Protein AF-A0A972DDQ3-F1 (afdb_monomer)

Nearest PDB structures (foldseek):
  2cz8-assembly1_D  TM=8.613E-01  e=5.597E-06  Thermus thermophilus HB8
  2vyx-assembly1_F  TM=8.644E-01  e=8.929E-06  Thermus thermophilus HB8
  2v19-assembly1_D  TM=8.662E-01  e=1.064E-05  Thermus thermophilus HB8
  2ux9-assembly1_C  TM=8.664E-01  e=1.425E-05  Thermus thermophilus HB8
  6ri3-assembly1_A  TM=8.826E-01  e=2.022E-05  Streptomyces davaonensis

Radius of gyration: 27.87 Å; Cα contacts (8 Å, |Δi|>4): 146; chains: 1; bounding box: 81×56×48 Å

Secondary structure (DSSP, 8-state):
-PPEEEEEEEEEEEETT-HHHHHHHHHHHHHHTT-EEEEEEEEEEEEEE-TTS-EEEEEEEEEEEEEE-----PPPPPP----------PPP-

Mean predicted aligned error: 12.71 Å

Foldseek 3Di:
DWDWDKDKDKWKFKDLVDDVNSVVRRVVVCVVVVWAWDDKAWDDWDWDADPVRRIMIMTIMITITIDTPPPPDDPDPDDDDPPPDDDDDDDDD

Sequence (93 aa):
MGGLVYKVIEVTGTSADGVRAAVAHGLERVKDDGLEIRFFVLKDTEVVTSASGDRYVRVVMDVGINLPVVATAAPRPGGPSRSRGASRDRPRS

pLDDT: mean 80.53, std 21.1, range [36.59, 98.12]

Solvent-accessible surface area (backbone atoms only — not comparable to full-atom values): 5810 Å² total; per-residue (Å²): 133,82,58,76,46,80,46,77,45,82,43,68,12,63,22,71,84,28,65,72,50,1,50,49,54,27,55,48,54,46,45,75,73,71,41,50,76,78,49,73,45,82,74,47,77,46,80,46,68,49,98,88,68,51,63,29,23,37,32,36,27,42,35,33,29,53,42,82,58,78,76,74,75,72,80,71,80,76,73,86,78,78,79,76,77,81,90,87,83,85,84,85,131

Structure (mmCIF, N/CA/C/O backbone):
data_AF-A0A972DDQ3-F1
#
_entry.id   AF-A0A972DDQ3-F1
#
loop_
_atom_site.group_PDB
_atom_site.id
_atom_site.type_symbol
_atom_site.label_atom_id
_atom_site.label_alt_id
_atom_site.label_comp_id
_atom_site.label_asym_id
_atom_site.label_entity_id
_atom_site.label_seq_id
_atom_site.pdbx_PDB_ins_code
_atom_site.Cartn_x
_atom_site.Cartn_y
_atom_site.Cartn_z
_atom_site.occupancy
_atom_site.B_iso_or_equiv
_atom_site.auth_seq_id
_atom_site.auth_comp_id
_atom_site.auth_asym_id
_atom_site.auth_atom_id
_atom_site.pdbx_PDB_model_num
ATOM 1 N N . MET A 1 1 ? -18.796 4.932 26.444 1.00 45.56 1 MET A N 1
ATOM 2 C CA . MET A 1 1 ? -17.467 4.415 26.060 1.00 45.56 1 MET A CA 1
ATOM 3 C C . MET A 1 1 ? -17.436 4.336 24.546 1.00 45.56 1 MET A C 1
ATOM 5 O O . MET A 1 1 ? -18.237 3.596 23.992 1.00 45.56 1 MET A O 1
ATOM 9 N N . GLY A 1 2 ? -16.625 5.157 23.877 1.00 53.97 2 GLY A N 1
ATOM 10 C CA . GLY A 1 2 ? -16.407 5.004 22.437 1.00 53.97 2 GLY A CA 1
ATOM 11 C C . GLY A 1 2 ? -15.531 3.775 22.213 1.00 53.97 2 GLY A C 1
ATOM 12 O O . GLY A 1 2 ? -14.447 3.701 22.784 1.00 53.97 2 GLY A O 1
ATOM 13 N N . GLY A 1 3 ? -16.029 2.785 21.476 1.00 63.50 3 GLY A N 1
ATOM 14 C CA . GLY A 1 3 ? -15.216 1.645 21.055 1.00 63.50 3 GLY A CA 1
ATOM 15 C C . GLY A 1 3 ? -14.292 2.039 19.903 1.00 63.50 3 GLY A C 1
ATOM 16 O O . GLY A 1 3 ? -14.583 2.983 19.171 1.00 63.50 3 GLY A O 1
ATOM 17 N N . LEU A 1 4 ? -13.191 1.311 19.731 1.00 68.56 4 LEU A N 1
ATOM 18 C CA . LEU A 1 4 ? -12.442 1.304 18.476 1.00 68.56 4 LEU A CA 1
ATOM 19 C C . LEU A 1 4 ? -12.933 0.117 17.652 1.00 68.56 4 LEU A C 1
ATOM 21 O O . LEU A 1 4 ? -13.044 -0.992 18.179 1.00 68.56 4 LEU A O 1
ATOM 25 N N . VAL A 1 5 ? -13.234 0.349 16.376 1.00 81.38 5 VAL A N 1
ATOM 26 C CA . VAL A 1 5 ? -13.532 -0.731 15.429 1.00 81.38 5 VAL A CA 1
ATOM 27 C C . VAL A 1 5 ? -12.299 -0.957 14.573 1.00 81.38 5 VAL A C 1
ATOM 29 O O . VAL A 1 5 ? -11.723 -0.013 14.031 1.00 81.38 5 VAL A O 1
ATOM 32 N N . TYR A 1 6 ? -11.901 -2.218 14.458 1.00 87.8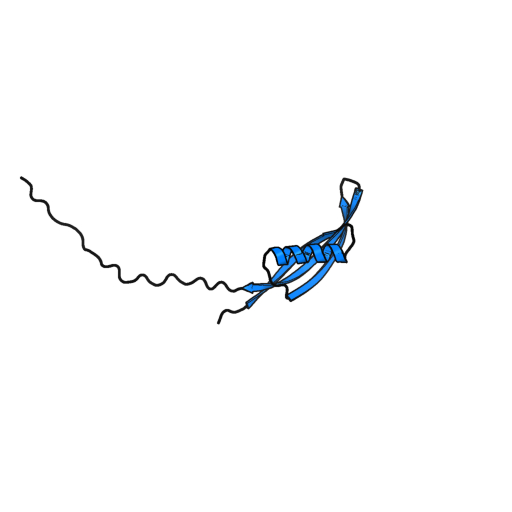8 6 TYR A N 1
ATOM 33 C CA . TYR A 1 6 ? -10.817 -2.632 13.582 1.00 87.88 6 TYR A CA 1
ATOM 34 C C . TYR A 1 6 ? -11.344 -2.856 12.171 1.00 87.88 6 TYR A C 1
ATOM 36 O O . TYR A 1 6 ? -12.371 -3.510 11.982 1.00 87.88 6 TYR A O 1
ATOM 44 N N . LYS A 1 7 ? -10.614 -2.346 11.180 1.00 91.62 7 LYS A N 1
ATOM 45 C CA . LYS A 1 7 ? -10.865 -2.634 9.768 1.00 91.62 7 LYS A CA 1
ATOM 46 C C . LYS A 1 7 ? -9.553 -2.981 9.080 1.00 91.62 7 LYS A C 1
ATOM 48 O O . LYS A 1 7 ? -8.527 -2.369 9.359 1.00 91.62 7 LYS A O 1
ATOM 53 N N . VAL A 1 8 ? -9.601 -3.951 8.175 1.00 95.31 8 VAL A N 1
ATOM 54 C CA . VAL A 1 8 ? -8.505 -4.230 7.245 1.00 95.31 8 VAL A CA 1
ATOM 55 C C . VAL A 1 8 ? -8.860 -3.598 5.906 1.00 95.31 8 VAL A C 1
ATOM 57 O O . VAL A 1 8 ? -9.980 -3.770 5.418 1.00 95.31 8 VAL A O 1
ATOM 60 N N . ILE A 1 9 ? -7.930 -2.831 5.346 1.00 95.38 9 ILE A N 1
ATOM 61 C CA . ILE A 1 9 ? -8.035 -2.252 4.006 1.00 95.38 9 ILE A CA 1
ATOM 62 C C . ILE A 1 9 ? -6.875 -2.744 3.147 1.00 95.38 9 ILE A C 1
ATOM 64 O O . ILE A 1 9 ? -5.772 -2.934 3.650 1.00 95.38 9 ILE A O 1
ATOM 68 N N . GLU A 1 10 ? -7.117 -2.933 1.856 1.00 96.94 10 GLU A N 1
ATOM 69 C CA . GLU A 1 10 ? -6.055 -3.251 0.906 1.00 96.94 10 GLU A CA 1
ATOM 70 C C . GLU A 1 10 ? -5.455 -1.955 0.357 1.00 96.94 10 GLU A C 1
ATOM 72 O O . GLU A 1 10 ? -6.174 -1.033 -0.035 1.00 96.94 10 GLU A O 1
ATOM 77 N N . VAL A 1 11 ? -4.129 -1.879 0.344 1.00 97.00 11 VAL A N 1
ATOM 78 C CA . VAL A 1 11 ? -3.369 -0.696 -0.052 1.00 97.00 11 VAL A CA 1
ATOM 79 C C . VAL A 1 11 ? -2.326 -1.100 -1.079 1.00 97.00 11 VAL A C 1
ATOM 81 O O . VAL A 1 11 ? -1.599 -2.077 -0.908 1.00 97.00 11 VAL A O 1
ATOM 84 N N . THR A 1 12 ? -2.233 -0.316 -2.151 1.00 97.38 12 THR A N 1
ATOM 85 C CA . THR A 1 12 ? -1.187 -0.470 -3.165 1.00 97.38 12 THR A CA 1
ATOM 86 C C . THR A 1 12 ? -0.151 0.643 -3.034 1.00 97.38 12 THR A C 1
ATOM 88 O O . THR A 1 12 ? -0.486 1.832 -2.978 1.00 97.38 12 THR A O 1
ATOM 91 N N . GLY A 1 13 ? 1.118 0.249 -3.015 1.00 96.88 13 GLY A N 1
ATOM 92 C CA . GLY A 1 13 ? 2.270 1.142 -3.049 1.00 96.88 13 GLY A CA 1
ATOM 93 C C . GLY A 1 13 ? 3.112 0.907 -4.298 1.00 96.88 13 GLY A C 1
ATOM 94 O O . GLY A 1 13 ? 3.208 -0.221 -4.776 1.00 96.88 13 GLY A O 1
ATOM 95 N N . THR A 1 14 ? 3.720 1.960 -4.841 1.00 96.56 14 THR A N 1
ATOM 96 C CA . THR A 1 14 ? 4.584 1.870 -6.028 1.00 96.56 14 THR A CA 1
ATOM 97 C C . THR A 1 14 ? 5.820 2.742 -5.860 1.00 96.56 14 THR A C 1
ATOM 99 O O . THR A 1 14 ? 5.701 3.893 -5.432 1.00 96.56 14 THR A O 1
ATOM 102 N N . SER A 1 15 ? 6.998 2.222 -6.204 1.00 97.06 15 SER A N 1
ATOM 103 C CA . SER A 1 15 ? 8.241 3.003 -6.226 1.00 97.06 15 SER A CA 1
ATOM 104 C C . SER A 1 15 ? 9.273 2.428 -7.197 1.00 97.06 15 SER A C 1
ATOM 106 O O . SER A 1 15 ? 9.357 1.214 -7.371 1.00 97.06 15 SER A O 1
ATOM 108 N N . ALA A 1 16 ? 10.079 3.302 -7.805 1.00 95.88 16 ALA A N 1
ATOM 109 C CA . ALA A 1 16 ? 11.256 2.914 -8.586 1.00 95.88 16 ALA A CA 1
ATOM 110 C C . ALA A 1 16 ? 12.418 2.451 -7.685 1.00 95.88 16 ALA A C 1
ATOM 112 O O . ALA A 1 16 ? 13.250 1.655 -8.110 1.00 95.88 16 ALA A O 1
ATOM 113 N N . ASP A 1 17 ? 12.428 2.870 -6.415 1.00 95.94 17 ASP A N 1
ATOM 114 C CA . ASP A 1 17 ? 13.508 2.590 -5.457 1.00 95.94 17 ASP A CA 1
ATOM 115 C C . ASP A 1 17 ? 13.378 1.209 -4.785 1.00 95.94 17 ASP A C 1
ATOM 117 O O . ASP A 1 17 ? 14.134 0.853 -3.879 1.00 95.94 17 ASP A O 1
ATOM 121 N N . GLY A 1 18 ? 12.391 0.414 -5.210 1.00 96.00 18 GLY A N 1
ATOM 122 C CA . GLY A 1 18 ? 12.178 -0.956 -4.760 1.00 96.00 18 GLY A CA 1
ATOM 123 C C . GLY A 1 18 ? 11.081 -1.130 -3.706 1.00 96.00 18 GLY A C 1
ATOM 124 O O . GLY A 1 18 ? 10.326 -0.214 -3.372 1.00 96.00 18 GLY A O 1
ATOM 125 N N . VAL A 1 19 ? 10.997 -2.354 -3.170 1.00 96.50 19 VAL A N 1
ATOM 126 C CA . VAL A 1 19 ? 9.913 -2.816 -2.280 1.00 96.50 19 VAL A CA 1
ATOM 127 C C . VAL A 1 19 ? 9.750 -1.912 -1.062 1.00 96.50 19 VAL A C 1
ATOM 129 O O . VAL A 1 19 ? 8.644 -1.478 -0.765 1.00 96.50 19 VAL A O 1
ATOM 132 N N . ARG A 1 20 ? 10.842 -1.589 -0.357 1.00 97.25 20 ARG A N 1
ATOM 133 C CA . ARG A 1 20 ? 10.777 -0.814 0.894 1.00 97.25 20 ARG A CA 1
ATOM 134 C C . ARG A 1 20 ? 10.180 0.578 0.681 1.00 97.25 20 ARG A C 1
ATOM 136 O O . ARG A 1 20 ? 9.347 1.003 1.477 1.00 97.25 20 ARG A O 1
ATOM 143 N N . ALA A 1 21 ? 10.590 1.263 -0.384 1.00 97.75 21 ALA A N 1
ATOM 144 C CA . ALA A 1 21 ? 10.061 2.577 -0.727 1.00 97.75 21 ALA A CA 1
ATOM 145 C C . ALA A 1 21 ? 8.599 2.485 -1.185 1.00 97.75 21 ALA A C 1
ATOM 147 O O . ALA A 1 21 ? 7.768 3.275 -0.752 1.00 97.75 21 ALA A O 1
ATOM 148 N N . ALA A 1 22 ? 8.255 1.465 -1.977 1.00 97.50 22 ALA A N 1
ATOM 149 C CA . ALA A 1 22 ? 6.876 1.223 -2.390 1.00 97.50 22 ALA A CA 1
ATOM 150 C C . ALA A 1 22 ? 5.955 0.983 -1.179 1.00 97.50 22 ALA A C 1
ATOM 152 O O . ALA A 1 22 ? 4.859 1.538 -1.121 1.00 97.50 22 ALA A O 1
ATOM 153 N N . VAL A 1 23 ? 6.415 0.223 -0.177 1.00 97.81 23 VAL A N 1
ATOM 154 C CA . VAL A 1 23 ? 5.685 0.024 1.084 1.00 97.81 23 VAL A CA 1
ATOM 155 C C . VAL A 1 23 ? 5.501 1.339 1.834 1.00 97.81 23 VAL A C 1
ATOM 157 O O . VAL A 1 23 ? 4.384 1.644 2.246 1.00 97.81 23 VAL A O 1
ATOM 160 N N . ALA A 1 24 ? 6.567 2.132 1.977 1.00 97.69 24 ALA A N 1
ATOM 161 C CA . ALA A 1 24 ? 6.507 3.429 2.647 1.00 97.69 24 ALA A CA 1
ATOM 162 C C . ALA A 1 24 ? 5.468 4.353 1.993 1.00 97.69 24 ALA A C 1
ATOM 164 O O . ALA A 1 24 ? 4.574 4.827 2.688 1.00 97.69 24 ALA A O 1
ATOM 165 N N . HIS A 1 25 ? 5.497 4.489 0.662 1.00 97.00 25 HIS A N 1
ATOM 166 C CA . HIS A 1 25 ? 4.523 5.295 -0.084 1.00 97.00 25 HIS A CA 1
ATOM 167 C C . HIS A 1 25 ? 3.076 4.819 0.122 1.00 97.00 25 HIS A C 1
ATOM 169 O O . HIS A 1 25 ? 2.150 5.625 0.191 1.00 97.00 25 HIS A O 1
ATOM 175 N N . GLY A 1 26 ? 2.857 3.501 0.205 1.00 96.06 26 GLY A N 1
ATOM 176 C CA . GLY A 1 26 ? 1.537 2.939 0.495 1.00 96.06 26 GLY A CA 1
ATOM 177 C C . GLY A 1 26 ? 1.043 3.315 1.895 1.00 96.06 26 GLY A C 1
ATOM 178 O O . GLY A 1 26 ? -0.083 3.784 2.044 1.00 96.06 26 GLY A O 1
ATOM 179 N N . LEU A 1 27 ? 1.890 3.143 2.913 1.00 96.50 27 LEU A N 1
ATOM 180 C CA . LEU A 1 27 ? 1.547 3.434 4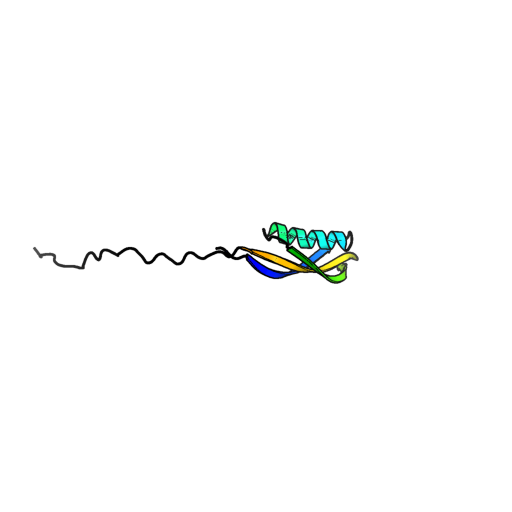.309 1.00 96.50 27 LEU A CA 1
ATOM 181 C C . LEU A 1 27 ? 1.415 4.936 4.595 1.00 96.50 27 LEU A C 1
ATOM 183 O O . LEU A 1 27 ? 0.596 5.315 5.426 1.00 96.50 27 LEU A O 1
ATOM 187 N N . GLU A 1 28 ? 2.201 5.788 3.935 1.00 96.12 28 GLU A N 1
ATOM 188 C CA . GLU A 1 28 ? 2.094 7.250 4.049 1.00 96.12 28 GLU A CA 1
ATOM 189 C C . GLU A 1 28 ? 0.714 7.735 3.620 1.00 96.12 28 GLU A C 1
ATOM 191 O O . GLU A 1 28 ? 0.066 8.444 4.381 1.00 96.12 28 GLU A O 1
ATOM 196 N N . ARG A 1 29 ? 0.190 7.226 2.499 1.00 92.50 29 ARG A N 1
ATOM 197 C CA . ARG A 1 29 ? -1.160 7.571 2.036 1.00 92.50 29 ARG A CA 1
ATOM 198 C C . ARG A 1 29 ? -2.242 7.260 3.074 1.00 92.50 29 ARG A C 1
ATOM 200 O O . ARG A 1 29 ? -3.145 8.057 3.282 1.00 92.50 29 ARG A O 1
ATOM 207 N N . VAL A 1 30 ? -2.131 6.122 3.762 1.00 93.06 30 VAL A N 1
ATOM 208 C CA . VAL A 1 30 ? -3.078 5.749 4.830 1.00 93.06 30 VAL A CA 1
ATOM 209 C C . VAL A 1 30 ? -2.985 6.710 6.020 1.00 93.06 30 VAL A C 1
ATOM 211 O O . VAL A 1 30 ? -4.002 7.030 6.633 1.00 93.06 30 VAL A O 1
ATOM 214 N N . LYS A 1 31 ? -1.780 7.183 6.355 1.00 92.00 31 LYS A N 1
ATOM 215 C CA . LYS A 1 31 ? -1.589 8.178 7.421 1.00 92.00 31 LYS A CA 1
ATOM 216 C C . LYS A 1 31 ? -2.140 9.546 7.024 1.00 92.00 31 LYS A C 1
ATOM 218 O O . LYS A 1 31 ? -2.731 10.205 7.875 1.00 92.00 31 LYS A O 1
ATOM 223 N N . ASP A 1 32 ? -1.977 9.945 5.765 1.00 91.56 32 ASP A N 1
ATOM 224 C CA . ASP A 1 32 ? -2.495 11.213 5.233 1.00 91.56 32 ASP A CA 1
ATOM 225 C C . ASP A 1 32 ? -4.030 11.263 5.264 1.00 91.56 32 ASP A C 1
ATOM 227 O O . ASP A 1 32 ? -4.611 12.316 5.525 1.00 91.56 32 ASP A O 1
ATOM 231 N N . ASP A 1 33 ? -4.690 10.107 5.130 1.00 87.88 33 ASP A N 1
ATOM 232 C CA . ASP A 1 33 ? -6.138 9.949 5.337 1.00 87.88 33 ASP A CA 1
ATOM 233 C C . ASP A 1 33 ? -6.561 10.070 6.822 1.00 87.88 33 ASP A C 1
ATOM 235 O O . ASP A 1 33 ? -7.739 9.935 7.165 1.00 87.88 33 ASP A O 1
ATOM 239 N N . GLY A 1 34 ? -5.612 10.313 7.733 1.00 85.81 34 GLY A N 1
ATOM 240 C CA . GLY A 1 34 ? -5.846 10.450 9.170 1.00 85.81 34 GLY A CA 1
ATOM 241 C C . GLY A 1 34 ? -6.119 9.123 9.883 1.00 85.81 34 GLY A C 1
ATOM 242 O O . GLY A 1 34 ? -6.667 9.120 10.987 1.00 85.81 34 GLY A O 1
ATOM 243 N N . LEU A 1 35 ? -5.771 7.991 9.263 1.00 88.88 35 LEU A N 1
ATOM 244 C CA . LEU A 1 35 ? -6.033 6.660 9.801 1.00 88.88 35 LEU A CA 1
ATOM 245 C C . LEU A 1 35 ? -4.850 6.160 10.637 1.00 88.88 35 LEU A C 1
ATOM 247 O O . LEU A 1 35 ? -3.691 6.199 10.224 1.00 88.88 35 LEU A O 1
ATOM 251 N N . GLU A 1 36 ? -5.148 5.632 11.823 1.00 90.50 36 GLU A N 1
ATOM 252 C CA . GLU A 1 36 ? -4.135 5.053 12.704 1.00 90.50 36 GLU A CA 1
ATOM 253 C C . GLU A 1 36 ? -3.837 3.604 12.292 1.00 90.50 36 GLU A C 1
ATOM 255 O O . GLU A 1 36 ? -4.686 2.717 12.421 1.00 90.50 36 GLU A O 1
ATOM 260 N N . ILE A 1 37 ? -2.614 3.363 11.815 1.00 93.56 37 ILE A N 1
ATOM 261 C CA . ILE A 1 37 ? -2.139 2.044 11.380 1.00 93.56 37 ILE A CA 1
ATOM 262 C C . ILE A 1 37 ? -1.681 1.220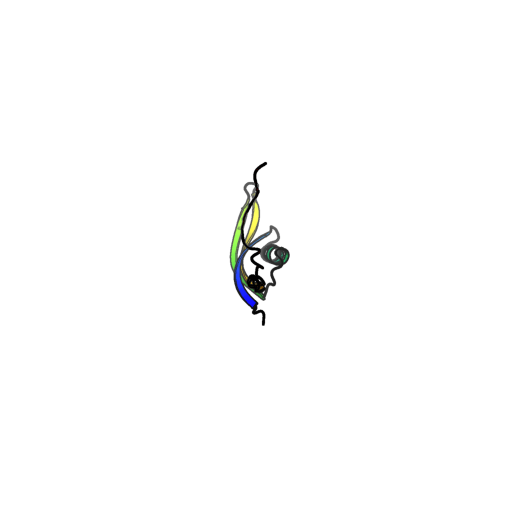 12.586 1.00 93.56 37 ILE A C 1
ATOM 264 O O . ILE A 1 37 ? -0.826 1.650 13.357 1.00 93.56 37 ILE A O 1
ATOM 268 N N . ARG A 1 38 ? -2.195 -0.007 12.705 1.00 93.94 38 ARG A N 1
ATOM 269 C CA . ARG A 1 38 ? -1.811 -0.989 13.736 1.00 93.94 38 ARG A CA 1
ATOM 270 C C . ARG A 1 38 ? -0.763 -1.975 13.243 1.00 93.94 38 ARG A C 1
ATOM 272 O O . ARG A 1 38 ? 0.190 -2.285 13.948 1.00 93.94 38 ARG A O 1
ATOM 279 N N . PHE A 1 39 ? -0.992 -2.513 12.055 1.00 93.88 39 PHE A N 1
ATOM 280 C CA . PHE A 1 39 ? -0.145 -3.512 11.422 1.00 93.88 39 PHE A CA 1
ATOM 281 C C . PHE A 1 39 ? -0.339 -3.446 9.912 1.00 93.88 39 PHE A C 1
ATOM 283 O O . PHE A 1 39 ? -1.331 -2.903 9.422 1.00 93.88 39 PHE A O 1
ATOM 290 N N . PHE A 1 40 ? 0.589 -4.048 9.182 1.00 96.75 40 PHE A N 1
ATOM 291 C CA . PHE A 1 40 ? 0.416 -4.325 7.768 1.00 96.75 40 PHE A CA 1
ATOM 292 C C . PHE A 1 40 ? 0.977 -5.706 7.439 1.00 96.75 40 PHE A C 1
ATOM 294 O O . PHE A 1 40 ? 1.876 -6.198 8.124 1.00 96.75 40 PHE A O 1
ATOM 301 N N . VAL A 1 41 ? 0.443 -6.324 6.393 1.00 97.12 41 VAL A N 1
ATOM 302 C CA . VAL A 1 41 ? 0.903 -7.609 5.865 1.00 97.12 41 VAL A CA 1
ATOM 303 C C . VAL A 1 41 ? 1.088 -7.463 4.365 1.00 97.12 41 VAL A C 1
ATOM 305 O O . VAL A 1 41 ? 0.164 -7.063 3.660 1.00 97.12 41 VAL A O 1
ATOM 308 N N . LEU A 1 42 ? 2.286 -7.777 3.872 1.00 97.38 42 LEU A N 1
ATOM 309 C CA . LEU A 1 42 ? 2.544 -7.822 2.435 1.00 97.38 42 LEU A CA 1
ATOM 310 C C . LEU A 1 42 ? 1.848 -9.042 1.836 1.00 97.38 42 LEU A C 1
ATOM 312 O O . LEU A 1 42 ? 2.051 -10.159 2.307 1.00 97.38 42 LEU A O 1
ATOM 316 N N . LYS A 1 43 ? 1.035 -8.810 0.806 1.00 97.00 43 LYS A N 1
ATOM 317 C CA . LYS A 1 43 ? 0.338 -9.856 0.051 1.00 97.00 43 LYS A CA 1
ATOM 318 C C . LYS A 1 43 ? 1.092 -10.223 -1.210 1.00 97.00 43 LYS A C 1
ATOM 320 O O . LYS A 1 43 ? 1.286 -11.399 -1.485 1.00 97.00 43 LYS A O 1
ATOM 325 N N . ASP A 1 44 ? 1.479 -9.203 -1.967 1.00 97.31 44 ASP A N 1
ATOM 326 C CA . ASP A 1 44 ? 2.052 -9.387 -3.290 1.00 97.31 44 ASP A CA 1
ATOM 327 C C . ASP A 1 44 ? 3.088 -8.309 -3.609 1.00 97.31 44 ASP A C 1
ATOM 329 O O . ASP A 1 44 ? 3.090 -7.211 -3.038 1.00 97.31 44 ASP A O 1
ATO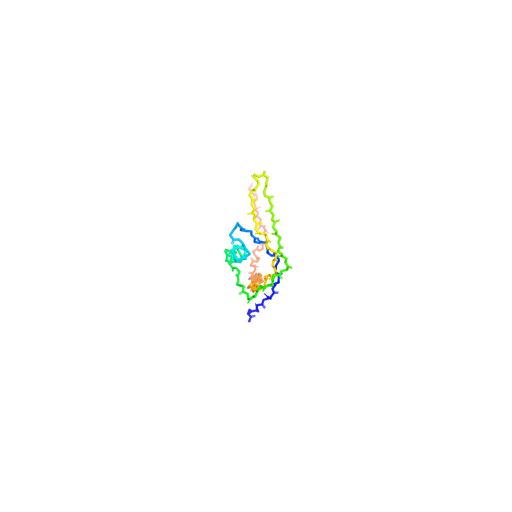M 333 N N . THR A 1 45 ? 4.009 -8.646 -4.502 1.00 97.31 45 THR A N 1
ATOM 334 C CA . THR A 1 45 ? 5.071 -7.774 -4.991 1.00 97.31 45 THR A CA 1
ATOM 335 C C . THR A 1 45 ? 5.358 -8.098 -6.450 1.00 97.31 45 THR A C 1
ATOM 337 O O . THR A 1 45 ? 5.782 -9.201 -6.784 1.00 97.31 45 THR A O 1
ATOM 340 N N . GLU A 1 46 ? 5.201 -7.099 -7.311 1.00 96.94 46 GLU A N 1
ATOM 341 C CA . GLU A 1 46 ? 5.353 -7.221 -8.757 1.00 96.94 46 GLU A CA 1
ATOM 342 C C . GLU A 1 46 ? 6.266 -6.111 -9.294 1.00 96.94 46 GLU A C 1
ATOM 344 O O . GLU A 1 46 ? 6.245 -4.980 -8.807 1.00 96.94 46 GLU A O 1
ATOM 349 N N . VAL A 1 47 ? 7.062 -6.407 -10.325 1.00 96.69 47 VAL A N 1
ATOM 350 C CA . VAL A 1 47 ? 7.773 -5.376 -11.095 1.00 96.69 47 VAL A CA 1
ATOM 351 C C . VAL A 1 47 ? 6.920 -4.982 -12.295 1.00 96.69 47 VAL A C 1
ATOM 353 O O . VAL A 1 47 ? 6.702 -5.786 -13.196 1.00 96.69 47 VAL A O 1
ATOM 356 N N . VAL A 1 48 ? 6.494 -3.725 -12.334 1.00 95.31 48 VAL A N 1
ATOM 357 C CA . VAL A 1 48 ? 5.671 -3.148 -13.399 1.00 95.31 48 VAL A CA 1
ATOM 358 C C . VAL A 1 48 ? 6.543 -2.268 -14.286 1.00 95.31 48 VAL A C 1
ATOM 360 O O . VAL A 1 48 ? 7.380 -1.512 -13.793 1.00 95.31 48 VAL A O 1
ATOM 363 N N . THR A 1 49 ? 6.350 -2.357 -15.600 1.00 95.44 49 THR A N 1
ATOM 364 C CA . THR A 1 49 ? 7.041 -1.497 -16.573 1.00 95.44 49 THR A CA 1
ATOM 365 C C . THR A 1 49 ? 6.044 -0.506 -17.159 1.00 95.44 49 THR A C 1
ATOM 367 O O . THR A 1 49 ? 4.959 -0.904 -17.583 1.00 95.44 49 THR A O 1
ATOM 370 N N . SER A 1 50 ? 6.378 0.782 -17.151 1.00 91.00 50 SER A N 1
ATOM 371 C CA . SER A 1 50 ? 5.552 1.822 -17.764 1.00 91.00 50 SER A CA 1
ATOM 372 C C . SER A 1 50 ? 5.646 1.780 -19.293 1.00 91.00 50 SER A C 1
ATOM 374 O O . SER A 1 50 ? 6.539 1.161 -19.872 1.00 91.00 50 SER A O 1
ATOM 376 N N . ALA A 1 51 ? 4.757 2.513 -19.966 1.00 90.88 51 ALA A N 1
ATOM 377 C CA . ALA A 1 51 ? 4.818 2.687 -21.417 1.00 90.88 51 ALA A CA 1
ATOM 378 C C . ALA A 1 51 ? 6.104 3.399 -21.892 1.00 90.88 51 ALA A C 1
ATOM 380 O O . ALA A 1 51 ? 6.518 3.203 -23.031 1.00 90.88 51 ALA A O 1
ATOM 381 N N . SER A 1 52 ? 6.744 4.199 -21.028 1.00 92.56 52 SER A N 1
ATOM 382 C CA . SER A 1 52 ? 8.041 4.843 -21.286 1.00 92.56 52 SER A CA 1
ATOM 383 C C . SER A 1 52 ? 9.240 3.904 -21.099 1.00 92.56 52 SER A C 1
ATOM 385 O O . SER A 1 52 ? 10.356 4.283 -21.441 1.00 92.56 52 SER A O 1
ATOM 387 N N . GLY A 1 53 ? 9.028 2.682 -20.594 1.00 92.75 53 GLY A N 1
ATOM 388 C CA . GLY A 1 53 ? 10.086 1.705 -20.314 1.00 92.75 53 GLY A CA 1
ATOM 389 C C . GLY A 1 53 ? 10.671 1.788 -18.899 1.00 92.75 53 GLY A C 1
ATOM 390 O O . GLY A 1 53 ? 11.549 0.995 -18.558 1.00 92.75 53 GLY A O 1
ATOM 391 N N . ASP A 1 54 ? 10.173 2.698 -18.061 1.00 94.50 54 ASP A N 1
ATOM 392 C CA . ASP A 1 54 ? 10.598 2.819 -16.667 1.00 94.50 54 ASP A CA 1
ATOM 393 C C . ASP A 1 54 ? 10.075 1.641 -15.841 1.00 94.50 54 ASP A C 1
ATOM 395 O O . ASP A 1 54 ? 8.950 1.170 -16.032 1.00 94.50 54 ASP A O 1
ATOM 399 N N . ARG A 1 55 ? 10.890 1.151 -14.904 1.00 95.38 55 ARG A N 1
ATOM 400 C CA . ARG A 1 55 ? 10.553 -0.007 -14.068 1.00 95.38 55 ARG A CA 1
ATOM 401 C C . ARG A 1 55 ? 10.257 0.438 -12.646 1.00 95.38 55 ARG A C 1
ATOM 403 O O . ARG A 1 55 ? 11.048 1.147 -12.031 1.00 95.38 55 ARG A O 1
ATOM 410 N N . TYR A 1 56 ? 9.146 -0.048 -12.113 1.00 96.38 56 TYR A N 1
ATOM 411 C CA . TYR A 1 56 ? 8.687 0.231 -10.761 1.00 96.38 56 TYR A CA 1
ATOM 412 C C . TYR A 1 56 ? 8.378 -1.074 -10.049 1.00 96.38 56 TYR A C 1
ATOM 414 O O . TYR A 1 56 ? 7.936 -2.044 -10.658 1.00 96.38 56 TYR A O 1
ATOM 422 N N . VAL A 1 57 ? 8.555 -1.089 -8.738 1.00 97.38 57 VAL A N 1
ATOM 423 C CA . VAL A 1 57 ? 8.018 -2.141 -7.886 1.00 97.38 57 VAL A CA 1
ATOM 424 C C . VAL A 1 57 ? 6.647 -1.704 -7.399 1.00 97.38 57 VAL A C 1
ATOM 426 O O . VAL A 1 57 ? 6.509 -0.637 -6.801 1.00 97.38 57 VAL A O 1
ATOM 429 N N . ARG A 1 58 ? 5.644 -2.542 -7.643 1.00 97.44 58 ARG A N 1
ATOM 430 C CA . ARG A 1 58 ? 4.304 -2.459 -7.075 1.00 97.44 58 ARG A CA 1
ATOM 431 C C . ARG A 1 58 ? 4.199 -3.450 -5.925 1.00 97.44 58 ARG A C 1
ATOM 433 O O . ARG A 1 58 ? 4.553 -4.613 -6.072 1.00 97.44 58 ARG A O 1
ATOM 440 N N . VAL A 1 59 ? 3.683 -2.997 -4.792 1.00 98.00 59 VAL A N 1
ATOM 441 C CA . VAL A 1 59 ? 3.376 -3.836 -3.631 1.00 98.00 59 VAL A CA 1
ATOM 442 C C . VAL A 1 59 ? 1.894 -3.740 -3.317 1.00 98.00 59 VAL A C 1
ATOM 444 O O . VAL A 1 59 ? 1.312 -2.654 -3.383 1.00 98.00 59 VAL A O 1
ATOM 447 N N . VAL A 1 60 ? 1.293 -4.866 -2.951 1.00 97.62 60 VAL A N 1
ATOM 448 C CA . VAL A 1 60 ? -0.067 -4.932 -2.410 1.00 97.62 60 VAL A CA 1
ATOM 449 C C . VAL A 1 60 ? 0.038 -5.393 -0.966 1.00 97.62 60 VAL A C 1
ATOM 451 O O . VAL A 1 60 ? 0.723 -6.375 -0.668 1.00 97.62 60 VAL A O 1
ATOM 454 N N . MET A 1 61 ? -0.607 -4.672 -0.055 1.00 98.00 61 MET A N 1
ATOM 455 C CA . MET A 1 61 ? -0.561 -4.968 1.371 1.00 98.00 61 MET A CA 1
ATOM 456 C C . MET A 1 61 ? -1.930 -4.789 2.017 1.00 98.00 61 MET A C 1
ATOM 458 O O . MET A 1 61 ? -2.666 -3.863 1.683 1.00 98.00 61 MET A O 1
ATOM 462 N N . ASP A 1 62 ? -2.242 -5.647 2.978 1.00 98.12 62 ASP A N 1
ATOM 463 C CA . ASP A 1 62 ? -3.362 -5.434 3.887 1.00 98.12 62 ASP A CA 1
ATOM 464 C C . ASP A 1 62 ? -2.894 -4.569 5.053 1.00 98.12 62 ASP A C 1
ATOM 466 O O . ASP A 1 62 ? -1.895 -4.884 5.699 1.00 98.12 62 ASP A O 1
ATOM 470 N N . VAL A 1 63 ? -3.618 -3.492 5.344 1.00 96.88 63 VAL A N 1
ATOM 471 C CA . VAL A 1 63 ? -3.326 -2.567 6.441 1.00 96.88 63 VAL A CA 1
ATOM 472 C C . VAL A 1 63 ? -4.464 -2.618 7.447 1.00 96.88 63 VAL A C 1
ATOM 474 O O . VAL A 1 63 ? -5.618 -2.320 7.131 1.00 96.88 63 VAL A O 1
ATOM 477 N N . GLY A 1 64 ? -4.134 -3.008 8.676 1.00 95.38 64 GLY A N 1
ATOM 478 C CA . GLY A 1 64 ? -5.048 -2.947 9.806 1.00 95.38 64 GLY A CA 1
ATOM 479 C C . GLY A 1 64 ? -5.090 -1.533 10.370 1.00 95.38 64 GLY A C 1
ATOM 480 O O . GLY A 1 64 ? -4.066 -1.030 10.837 1.00 95.38 64 GLY A O 1
ATOM 481 N N . ILE A 1 65 ? -6.268 -0.912 10.359 1.00 94.12 65 ILE A N 1
ATOM 482 C CA . ILE A 1 65 ? -6.503 0.446 10.862 1.00 94.12 65 ILE A CA 1
ATOM 483 C C . ILE A 1 65 ? -7.497 0.452 12.027 1.00 94.12 65 ILE A C 1
ATOM 485 O O . ILE A 1 65 ? -8.403 -0.387 12.097 1.00 94.12 65 ILE A O 1
ATOM 489 N N . ASN A 1 66 ? -7.361 1.438 12.916 1.00 88.69 66 ASN A N 1
ATOM 490 C CA . ASN A 1 66 ? -8.417 1.788 13.864 1.00 88.69 66 ASN A CA 1
ATOM 491 C C . ASN A 1 66 ? -9.344 2.824 13.234 1.00 88.69 66 ASN A C 1
ATOM 493 O O . ASN A 1 66 ? -8.889 3.869 12.771 1.00 88.69 66 ASN A O 1
ATOM 497 N N . LEU A 1 67 ? -10.649 2.570 13.282 1.00 80.81 67 LEU A N 1
ATOM 498 C CA . LEU A 1 67 ? -11.651 3.580 12.973 1.00 80.81 67 LEU A CA 1
ATOM 499 C C . LEU A 1 67 ? -12.220 4.153 14.275 1.00 80.81 67 LEU A C 1
ATOM 501 O O . LEU A 1 67 ? -12.656 3.380 15.141 1.00 80.81 67 LEU A O 1
ATOM 505 N N . PRO A 1 68 ? -12.257 5.489 14.428 1.00 68.62 68 PRO A N 1
ATOM 506 C CA . PRO A 1 68 ? -13.002 6.094 15.515 1.00 68.62 68 PRO A CA 1
ATOM 507 C C . PRO A 1 68 ? -14.491 5.812 15.300 1.00 68.62 68 PRO A C 1
ATOM 509 O O . PRO A 1 68 ? -15.047 6.091 14.236 1.00 68.62 68 PRO A O 1
ATOM 512 N N . VAL A 1 69 ? -15.164 5.263 16.313 1.00 67.00 69 VAL A N 1
ATOM 513 C CA . VAL A 1 69 ? -16.626 5.175 16.290 1.00 67.00 69 VAL A CA 1
ATOM 514 C C . VAL A 1 69 ? -17.171 6.587 16.453 1.00 67.00 69 VAL A C 1
ATOM 516 O O . VAL A 1 69 ? -17.202 7.135 17.556 1.00 67.00 69 VAL A O 1
ATOM 519 N N . VAL A 1 70 ? -17.611 7.184 15.346 1.00 62.34 70 VAL A N 1
ATOM 520 C CA . VAL A 1 70 ? -18.410 8.406 15.395 1.00 62.34 70 VAL A CA 1
ATOM 521 C C . VAL A 1 70 ? -19.774 8.010 15.946 1.00 62.34 70 VAL A C 1
ATOM 523 O O . VAL A 1 70 ? -20.615 7.464 15.235 1.00 62.34 70 VAL A O 1
ATOM 526 N N . ALA A 1 71 ? -19.991 8.248 17.239 1.00 53.06 71 ALA A N 1
ATOM 527 C CA . ALA A 1 71 ? -21.326 8.188 17.805 1.00 53.06 71 ALA A CA 1
ATOM 528 C C . ALA A 1 71 ? -22.148 9.298 17.141 1.00 53.06 71 ALA A C 1
ATOM 530 O O . ALA A 1 71 ? -22.025 10.470 17.496 1.00 53.06 71 ALA A O 1
ATOM 531 N N . THR A 1 72 ? -22.968 8.948 16.151 1.00 53.97 72 THR A N 1
ATOM 532 C CA . THR A 1 72 ? -24.014 9.844 15.665 1.00 53.97 72 THR A CA 1
ATOM 533 C C . THR A 1 72 ? -24.908 10.154 16.854 1.00 53.97 72 THR A C 1
ATOM 535 O O . THR A 1 72 ? -25.635 9.281 17.331 1.00 53.97 72 THR A O 1
ATOM 538 N N . ALA A 1 73 ? -24.812 11.375 17.381 1.00 48.75 73 ALA A N 1
ATOM 539 C CA . ALA A 1 73 ? -25.752 11.856 18.375 1.00 48.75 73 ALA A CA 1
ATOM 540 C C . ALA A 1 73 ? -27.152 11.704 17.773 1.00 48.75 73 ALA A C 1
ATOM 542 O O . ALA A 1 73 ? -27.468 12.343 16.769 1.00 48.75 73 ALA A O 1
ATOM 543 N N . ALA A 1 74 ? -27.967 10.816 18.348 1.00 52.53 74 ALA A N 1
ATOM 544 C CA . ALA A 1 74 ? -29.375 10.741 17.999 1.00 52.53 74 ALA A CA 1
ATOM 545 C C . ALA A 1 74 ? -29.959 12.160 18.126 1.00 52.53 74 ALA A C 1
ATOM 547 O O . ALA A 1 74 ? -29.633 12.844 19.108 1.00 52.53 74 ALA A O 1
ATOM 548 N N . PRO A 1 75 ? -30.772 12.638 17.164 1.00 51.25 75 PRO A N 1
ATOM 549 C CA . PRO A 1 75 ? -31.434 13.920 17.320 1.00 51.25 75 PRO A CA 1
ATOM 550 C C . PRO A 1 75 ? -32.168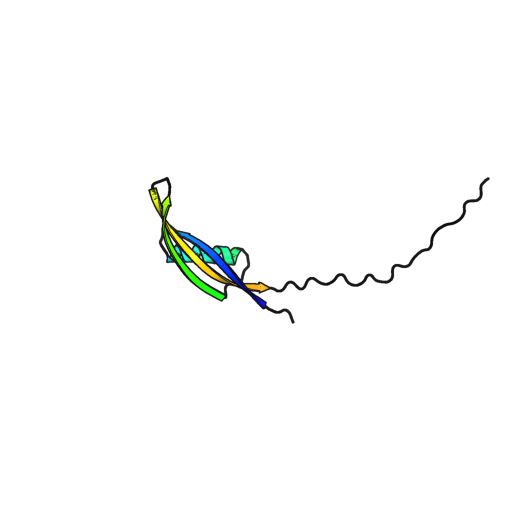 13.890 18.657 1.00 51.25 75 PRO A C 1
ATOM 552 O O . PRO A 1 75 ? -32.988 13.003 18.906 1.00 51.25 75 PRO A O 1
ATOM 555 N N . ARG A 1 76 ? -31.802 14.815 19.555 1.00 51.84 76 ARG A N 1
ATOM 556 C CA . ARG A 1 76 ? -32.507 14.999 20.825 1.00 51.84 76 ARG A CA 1
ATOM 557 C C . ARG A 1 76 ? -34.001 15.064 20.492 1.00 51.84 76 ARG A C 1
ATOM 559 O O . ARG A 1 76 ? -34.347 15.823 19.581 1.00 51.84 76 ARG A O 1
ATOM 566 N N . PRO A 1 77 ? -34.875 14.304 21.178 1.00 54.47 77 PRO A N 1
ATOM 567 C CA . PRO A 1 77 ? -36.301 14.451 20.960 1.00 54.47 77 PRO A CA 1
ATOM 568 C C . PRO A 1 77 ? -36.634 15.922 21.192 1.00 54.47 77 PRO A C 1
ATOM 570 O O . PRO A 1 77 ? -36.257 16.490 22.222 1.00 54.47 77 PRO A O 1
ATOM 573 N N . GLY A 1 78 ? -37.227 16.549 20.176 1.00 49.69 78 GLY A N 1
ATOM 574 C CA . GLY A 1 78 ? -37.545 17.967 20.183 1.00 49.69 78 GLY A CA 1
ATOM 575 C C . GLY A 1 78 ? -38.267 18.332 21.473 1.00 49.69 78 GLY A C 1
ATOM 576 O O . GLY A 1 78 ? -39.235 17.677 21.862 1.00 49.69 78 GLY A O 1
ATOM 577 N N . GLY A 1 79 ? -37.768 19.369 22.149 1.00 45.16 79 GLY A N 1
ATOM 578 C CA . GLY A 1 79 ? -38.470 19.979 23.272 1.00 45.16 79 GLY A CA 1
ATOM 579 C C . GLY A 1 79 ? -39.899 20.356 22.860 1.00 45.16 79 GLY A C 1
ATOM 580 O O . GLY A 1 79 ? -40.150 20.578 21.672 1.00 45.16 79 GLY A O 1
ATOM 581 N N . PRO A 1 80 ? -40.847 20.404 23.810 1.00 47.44 80 PRO A N 1
ATOM 582 C CA . PRO A 1 80 ? -42.266 20.519 23.511 1.00 47.44 80 PRO A CA 1
ATOM 583 C C . PRO A 1 80 ? -42.533 21.720 22.605 1.00 47.44 80 PRO A C 1
ATOM 585 O O . PRO A 1 80 ? -42.380 22.880 22.997 1.00 47.44 80 PRO A O 1
ATOM 588 N N . SER A 1 81 ? -42.943 21.407 21.377 1.00 47.84 81 SER A N 1
ATOM 589 C CA . SER A 1 81 ? -43.489 22.357 20.426 1.00 47.84 81 SER A CA 1
ATOM 590 C C . SER A 1 81 ? -44.738 22.948 21.071 1.00 47.84 81 SER A C 1
ATOM 592 O O . SER A 1 81 ? -45.757 22.270 21.209 1.00 47.84 81 SER A O 1
ATOM 594 N N . ARG A 1 82 ? -44.653 24.192 21.556 1.00 50.94 82 ARG A N 1
ATOM 595 C CA . ARG A 1 82 ? -45.840 24.936 21.978 1.00 50.94 82 ARG A CA 1
ATOM 596 C C . ARG A 1 82 ? -46.694 25.142 20.735 1.00 50.94 82 ARG A C 1
ATOM 598 O O . ARG A 1 82 ? -46.454 26.058 19.954 1.00 50.94 82 ARG A O 1
ATOM 605 N N . SER A 1 83 ? -47.701 24.294 20.581 1.00 44.88 83 SER A N 1
ATOM 606 C CA . SER A 1 83 ? -48.838 24.520 19.707 1.00 44.88 83 SER A CA 1
ATOM 607 C C . SER A 1 83 ? -49.483 25.858 20.085 1.00 44.88 83 SER A C 1
ATOM 609 O O . SER A 1 83 ? -50.269 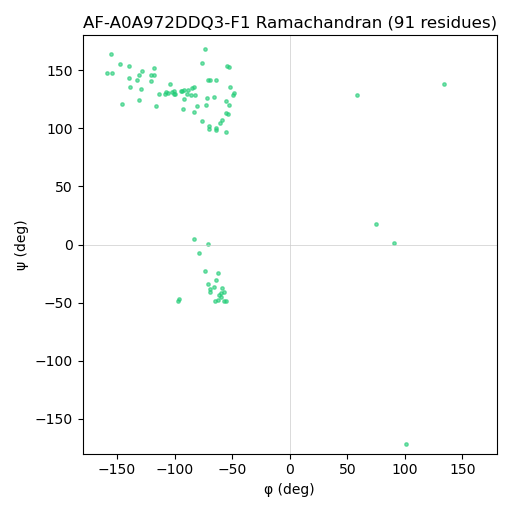25.933 21.031 1.00 44.88 83 SER A O 1
ATOM 611 N N . ARG A 1 84 ? -49.150 26.940 19.373 1.00 44.00 84 ARG A N 1
ATOM 612 C CA . ARG A 1 84 ? -50.079 28.067 19.261 1.00 44.00 84 ARG A CA 1
ATOM 613 C C . ARG A 1 84 ? -51.139 27.629 18.270 1.00 44.00 84 ARG A C 1
ATOM 615 O O . ARG A 1 84 ? -50.864 27.470 17.085 1.00 44.00 84 ARG A O 1
ATOM 622 N N . GLY A 1 85 ? -52.304 27.330 18.831 1.00 36.59 85 GLY A N 1
ATOM 623 C CA . GLY A 1 85 ? -53.485 26.910 18.109 1.00 36.59 85 GLY A CA 1
ATOM 624 C C . GLY A 1 85 ? -53.893 27.894 17.018 1.00 36.59 85 GLY A C 1
ATOM 625 O O . GLY A 1 85 ? -53.606 29.090 17.054 1.00 36.59 85 GLY A O 1
ATOM 626 N N . ALA A 1 86 ? -54.559 27.304 16.041 1.00 41.69 86 ALA A N 1
ATOM 627 C CA . ALA A 1 86 ? -55.150 27.896 14.867 1.00 41.69 86 ALA A CA 1
ATOM 628 C C . ALA A 1 86 ? -56.298 28.887 15.179 1.00 41.69 86 ALA A C 1
ATOM 630 O O . ALA A 1 86 ? -57.131 28.624 16.038 1.00 41.69 86 ALA A O 1
ATOM 631 N N . SER A 1 87 ? -56.330 29.969 14.391 1.00 43.66 87 SER A N 1
ATOM 632 C CA . SER A 1 87 ? -57.472 30.513 13.623 1.00 43.66 87 SER A CA 1
A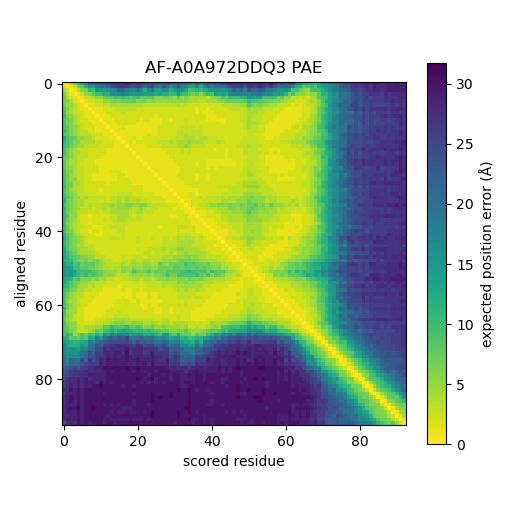TOM 633 C C . SER A 1 87 ? -58.798 30.937 14.2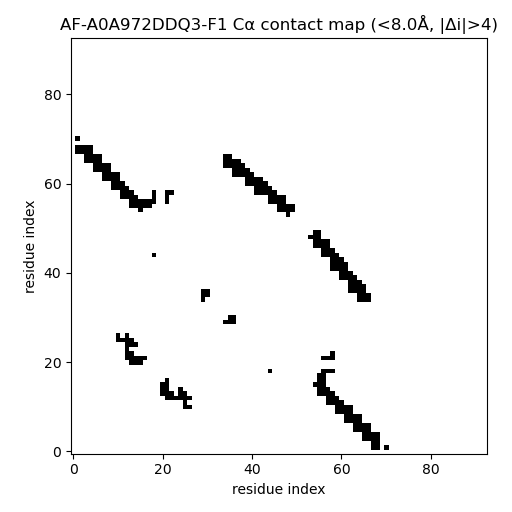91 1.00 43.66 87 SER A C 1
ATOM 635 O O . SER A 1 87 ? -59.482 30.109 14.882 1.00 43.66 87 SER A O 1
ATOM 637 N N . ARG A 1 88 ? -59.214 32.182 13.954 1.00 46.00 88 ARG A N 1
ATOM 638 C CA . ARG A 1 88 ? -60.568 32.816 13.809 1.00 46.00 88 ARG A CA 1
ATOM 639 C C . ARG A 1 88 ? -60.569 34.189 14.510 1.00 46.00 88 ARG A C 1
ATOM 641 O O . ARG A 1 88 ? -59.976 34.305 15.568 1.00 46.00 88 ARG A O 1
ATOM 648 N N . ASP A 1 89 ? -61.121 35.302 14.032 1.00 42.00 89 ASP A N 1
ATOM 649 C CA . ASP A 1 89 ? -62.050 35.651 12.952 1.00 42.00 89 ASP A CA 1
ATOM 650 C C . ASP A 1 89 ? -61.842 37.153 12.624 1.00 42.00 89 ASP A C 1
ATOM 652 O O . ASP A 1 89 ? -61.535 37.943 13.518 1.00 42.00 89 ASP A O 1
ATOM 656 N N . ARG A 1 90 ? -62.016 37.573 11.361 1.00 47.09 90 ARG A N 1
ATOM 657 C CA . ARG A 1 90 ? -62.160 38.998 10.984 1.00 47.09 90 ARG A CA 1
ATOM 658 C C . ARG A 1 90 ? -63.655 39.344 10.944 1.00 47.09 90 ARG A C 1
ATOM 660 O O . ARG A 1 90 ? -64.372 38.648 10.226 1.00 47.09 90 ARG A O 1
ATOM 667 N N . PRO A 1 91 ? -64.129 40.442 11.555 1.00 49.84 91 PRO A N 1
ATOM 668 C CA . PRO A 1 91 ? -65.405 41.024 11.174 1.00 49.84 91 PRO A CA 1
ATOM 669 C C . PRO A 1 91 ? -65.239 41.932 9.947 1.00 49.84 91 PRO A C 1
ATOM 671 O O . PRO A 1 91 ? -64.293 42.714 9.844 1.00 49.84 91 PRO A O 1
ATOM 674 N N . ARG A 1 92 ? -66.173 41.773 9.004 1.00 41.31 92 ARG A N 1
ATOM 675 C CA . ARG A 1 92 ? -66.410 42.657 7.858 1.00 41.31 92 ARG A CA 1
ATOM 676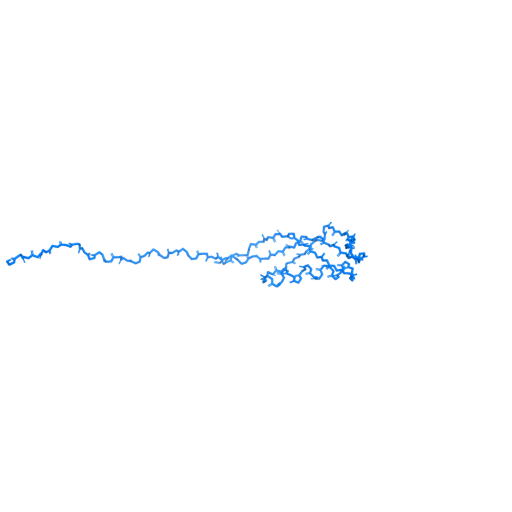 C C . ARG A 1 92 ? -66.986 43.992 8.347 1.00 41.31 92 ARG A C 1
ATOM 678 O O . ARG A 1 92 ? -67.824 43.986 9.245 1.00 41.31 92 ARG A O 1
ATOM 685 N N . SER A 1 93 ? -66.556 45.084 7.721 1.00 57.31 93 SER A N 1
ATOM 686 C CA . SER A 1 93 ? -67.256 46.375 7.665 1.00 57.31 93 SER A CA 1
ATOM 687 C C . SER A 1 93 ? -68.153 46.428 6.437 1.00 57.31 93 SER A C 1
ATOM 689 O O . SER A 1 93 ? -67.656 45.963 5.382 1.00 57.31 93 SER A O 1
#